Protein AF-A0A3D1SAK3-F1 (afdb_monomer_lite)

Sequence (79 aa):
MNEGEKKVVNKMMAIYCRANHKHVTGLCEECTVLKNYAMKRLENCPFGEKKPTCGSCTVHCYKNDMRLKIKEVMRFSGP

pLDDT: mean 84.89, std 8.39, range [54.09, 94.31]

Structure (mmCIF, N/CA/C/O backbone):
data_AF-A0A3D1SAK3-F1
#
_entry.id   AF-A0A3D1SAK3-F1
#
loop_
_atom_site.group_PDB
_atom_site.id
_atom_site.type_symbol
_atom_site.label_atom_id
_atom_site.label_alt_id
_atom_site.label_comp_id
_atom_site.label_asym_id
_atom_site.label_entity_id
_atom_site.label_seq_id
_atom_site.pdbx_PDB_ins_code
_atom_site.Cartn_x
_atom_site.Cartn_y
_atom_site.Cartn_z
_atom_site.occupancy
_atom_site.B_iso_or_equiv
_atom_site.auth_seq_id
_atom_site.auth_comp_id
_atom_site.auth_asym_id
_atom_site.auth_atom_id
_atom_site.pdbx_PDB_model_num
ATOM 1 N N . MET A 1 1 ? -2.429 5.503 11.717 1.00 60.53 1 MET A N 1
ATOM 2 C CA . MET A 1 1 ? -1.117 5.127 11.147 1.00 60.53 1 MET A CA 1
ATOM 3 C C . MET A 1 1 ? -0.204 6.300 11.399 1.00 60.53 1 MET A C 1
ATOM 5 O O . MET A 1 1 ? -0.521 7.382 10.907 1.00 60.53 1 MET A O 1
ATOM 9 N N . ASN A 1 2 ? 0.847 6.122 12.191 1.00 64.38 2 ASN A N 1
ATOM 10 C CA . ASN A 1 2 ? 1.759 7.226 12.499 1.00 64.38 2 ASN A CA 1
ATOM 11 C C . ASN A 1 2 ? 2.512 7.602 11.210 1.00 64.38 2 ASN A C 1
ATOM 13 O O . ASN A 1 2 ? 2.675 6.764 10.316 1.00 64.38 2 ASN A O 1
ATOM 17 N N . GLU A 1 3 ? 2.970 8.847 11.063 1.00 68.12 3 GLU A N 1
ATOM 18 C CA . GLU A 1 3 ? 3.660 9.290 9.836 1.00 68.12 3 GLU A CA 1
ATOM 19 C C . GLU A 1 3 ? 4.835 8.379 9.441 1.00 68.12 3 GLU A C 1
ATOM 21 O O . GLU A 1 3 ? 5.099 8.173 8.253 1.00 68.12 3 GLU A O 1
ATOM 26 N N . GLY A 1 4 ? 5.507 7.785 10.432 1.00 73.94 4 GLY A N 1
ATOM 27 C CA . GLY A 1 4 ? 6.584 6.817 10.230 1.00 73.94 4 GLY A CA 1
ATOM 28 C C . GLY A 1 4 ? 6.138 5.579 9.452 1.00 73.94 4 GLY A C 1
ATOM 29 O O . GLY A 1 4 ? 6.773 5.206 8.470 1.00 73.94 4 GLY A O 1
ATOM 30 N N . GLU A 1 5 ? 4.999 4.988 9.803 1.00 73.31 5 GLU A N 1
ATOM 31 C CA . GLU A 1 5 ? 4.461 3.815 9.109 1.00 73.31 5 GLU A CA 1
ATOM 32 C C . GLU A 1 5 ? 4.095 4.149 7.653 1.00 73.31 5 GLU A C 1
ATOM 34 O O . GLU A 1 5 ? 4.349 3.348 6.751 1.00 73.31 5 GLU A O 1
ATOM 39 N N . LYS A 1 6 ? 3.549 5.352 7.385 1.00 77.94 6 LYS A N 1
ATOM 40 C CA . LYS A 1 6 ? 3.215 5.785 6.008 1.00 77.94 6 LYS A CA 1
ATOM 41 C C . LYS A 1 6 ? 4.480 5.881 5.159 1.00 77.94 6 LYS A C 1
ATOM 43 O O . LYS A 1 6 ? 4.487 5.449 4.004 1.00 77.94 6 LYS A O 1
ATOM 48 N N . LYS A 1 7 ? 5.564 6.402 5.741 1.00 83.56 7 LYS A N 1
ATOM 49 C CA . LYS A 1 7 ? 6.883 6.470 5.098 1.00 83.56 7 LYS A CA 1
ATOM 50 C C . LYS A 1 7 ? 7.465 5.075 4.849 1.00 83.56 7 LYS A C 1
ATOM 52 O O . LYS A 1 7 ? 7.994 4.843 3.765 1.00 83.56 7 LYS A O 1
ATOM 57 N N . VAL A 1 8 ? 7.325 4.146 5.796 1.00 86.50 8 VAL A N 1
ATOM 58 C CA . VAL A 1 8 ? 7.800 2.758 5.651 1.00 86.50 8 VAL A CA 1
ATOM 59 C C . VAL A 1 8 ? 7.070 2.040 4.516 1.00 86.50 8 VAL A C 1
ATOM 61 O O . VAL A 1 8 ? 7.725 1.530 3.611 1.00 86.50 8 VAL A O 1
ATOM 64 N N . VAL A 1 9 ? 5.734 2.083 4.487 1.00 84.44 9 VAL A N 1
ATOM 65 C CA . VAL A 1 9 ? 4.943 1.451 3.412 1.00 84.44 9 VAL A CA 1
ATOM 66 C C . VAL A 1 9 ? 5.284 2.048 2.045 1.00 84.44 9 VAL A C 1
ATOM 68 O O . VAL A 1 9 ? 5.412 1.313 1.069 1.00 84.44 9 VAL A O 1
ATOM 71 N N . ASN A 1 10 ? 5.498 3.366 1.962 1.00 88.25 10 ASN A N 1
ATOM 72 C CA . ASN A 1 10 ? 5.938 4.007 0.720 1.00 88.25 10 ASN A CA 1
ATOM 73 C C . ASN A 1 10 ? 7.300 3.491 0.239 1.00 88.25 10 ASN A C 1
ATOM 75 O O . ASN A 1 10 ? 7.463 3.235 -0.953 1.00 88.25 10 ASN A O 1
ATOM 79 N N . LYS A 1 11 ? 8.268 3.323 1.147 1.00 89.81 11 LYS A N 1
ATOM 80 C CA . LYS A 1 11 ? 9.580 2.755 0.805 1.00 89.81 11 LYS A CA 1
ATOM 81 C C . LYS A 1 11 ? 9.456 1.299 0.357 1.00 89.81 11 LYS A C 1
ATOM 83 O O . LYS A 1 11 ? 10.022 0.944 -0.671 1.00 89.81 11 LYS A O 1
ATOM 88 N N . MET A 1 12 ? 8.668 0.496 1.072 1.00 91.31 12 MET A N 1
ATOM 89 C CA . MET A 1 12 ? 8.398 -0.899 0.709 1.00 91.31 12 MET A CA 1
ATOM 90 C C . MET A 1 12 ? 7.786 -1.006 -0.694 1.00 91.31 12 MET A C 1
ATOM 92 O O . MET A 1 12 ? 8.263 -1.768 -1.526 1.00 91.31 12 MET A O 1
ATOM 96 N N . MET A 1 13 ? 6.788 -0.174 -1.001 1.00 91.44 13 MET A N 1
ATOM 97 C CA . MET A 1 13 ? 6.174 -0.119 -2.332 1.00 91.44 13 MET A CA 1
ATOM 98 C C . MET A 1 13 ? 7.191 0.202 -3.432 1.00 91.44 13 MET A C 1
ATOM 100 O O . MET A 1 13 ? 7.147 -0.413 -4.495 1.00 91.44 13 MET A O 1
ATOM 104 N N . ALA A 1 14 ? 8.107 1.142 -3.186 1.00 92.00 14 ALA A N 1
ATOM 105 C CA . ALA A 1 14 ? 9.134 1.514 -4.156 1.00 92.00 14 ALA A CA 1
ATOM 106 C C . ALA A 1 14 ? 10.146 0.383 -4.396 1.00 92.00 14 ALA A C 1
ATOM 108 O O . ALA A 1 14 ? 10.492 0.115 -5.546 1.00 92.00 14 ALA A O 1
ATOM 109 N N . ILE A 1 15 ? 10.577 -0.308 -3.335 1.00 92.31 15 ILE A N 1
ATOM 110 C CA . ILE A 1 15 ? 11.489 -1.460 -3.433 1.00 92.31 15 ILE A CA 1
ATOM 111 C C . ILE A 1 15 ? 10.837 -2.580 -4.248 1.00 92.31 15 ILE A C 1
ATOM 113 O O . ILE A 1 15 ? 11.420 -3.043 -5.229 1.00 92.31 15 ILE A O 1
ATOM 117 N N . TYR A 1 16 ? 9.609 -2.963 -3.888 1.00 94.31 16 TYR A N 1
ATOM 118 C CA . TYR A 1 16 ? 8.846 -3.984 -4.603 1.00 94.31 16 TYR 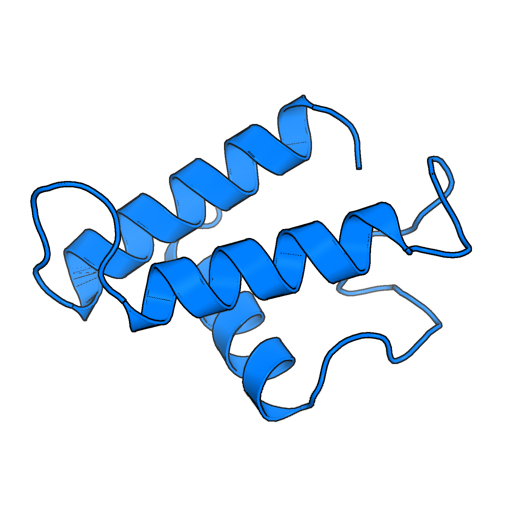A CA 1
ATOM 119 C C . TYR A 1 16 ? 8.650 -3.624 -6.079 1.00 94.31 16 TYR A C 1
ATOM 121 O O . TYR A 1 16 ? 8.959 -4.421 -6.961 1.00 94.31 16 TYR A O 1
ATOM 129 N N . CYS A 1 17 ? 8.194 -2.401 -6.364 1.00 94.12 17 CYS A N 1
ATOM 130 C CA . CYS A 1 17 ? 7.934 -1.952 -7.731 1.00 94.12 17 CYS A CA 1
ATOM 131 C C . CYS A 1 17 ? 9.201 -1.984 -8.596 1.00 94.12 17 CYS A C 1
ATOM 133 O O . CYS A 1 17 ? 9.162 -2.405 -9.754 1.00 94.12 17 CYS A O 1
ATOM 135 N N . ARG A 1 18 ? 10.338 -1.560 -8.037 1.00 92.81 18 ARG A N 1
ATOM 136 C CA . ARG A 1 18 ? 11.610 -1.564 -8.759 1.00 92.81 18 ARG A CA 1
ATOM 137 C C . ARG A 1 18 ? 12.092 -2.980 -9.058 1.00 92.81 18 ARG A C 1
ATOM 139 O O . ARG A 1 18 ? 12.585 -3.219 -10.157 1.00 92.81 18 ARG A O 1
ATOM 146 N N . ALA A 1 19 ? 11.951 -3.902 -8.110 1.00 92.31 19 ALA A N 1
ATOM 147 C CA . ALA A 1 19 ? 12.417 -5.275 -8.271 1.00 92.31 19 ALA A CA 1
ATOM 148 C C . ALA A 1 19 ? 11.498 -6.115 -9.173 1.00 92.31 19 ALA A C 1
ATOM 150 O O . ALA A 1 19 ? 11.978 -6.750 -10.110 1.00 92.31 19 ALA A O 1
ATOM 151 N N . ASN A 1 20 ? 10.185 -6.080 -8.932 1.00 93.06 20 ASN A N 1
ATOM 152 C CA . ASN A 1 20 ? 9.235 -6.958 -9.616 1.00 93.06 20 ASN A CA 1
ATOM 153 C C . ASN A 1 20 ? 8.746 -6.382 -10.945 1.00 93.06 20 ASN A C 1
ATOM 155 O O . ASN A 1 20 ? 8.565 -7.124 -11.906 1.00 93.06 20 ASN A O 1
ATOM 159 N N . HIS A 1 21 ? 8.555 -5.063 -11.027 1.00 91.69 21 HIS A N 1
ATOM 160 C CA . HIS A 1 21 ? 8.017 -4.413 -12.228 1.00 91.69 21 HIS A CA 1
ATOM 161 C C . HIS A 1 21 ? 9.091 -3.696 -13.050 1.00 91.69 21 HIS A C 1
ATOM 163 O O . HIS A 1 21 ? 8.774 -3.083 -14.068 1.00 91.69 21 HIS A O 1
ATOM 169 N N . LYS A 1 22 ? 10.363 -3.758 -12.621 1.00 89.50 22 LYS A N 1
ATOM 170 C CA . LYS A 1 22 ? 11.517 -3.129 -13.290 1.00 89.50 22 LYS A CA 1
ATOM 171 C C . LYS A 1 22 ? 11.325 -1.628 -13.549 1.00 89.50 22 LYS A C 1
ATOM 173 O O . LYS A 1 22 ? 11.934 -1.059 -14.452 1.00 89.50 22 LYS A O 1
ATOM 178 N N . HIS A 1 23 ? 10.485 -0.974 -12.745 1.00 88.50 23 HIS A N 1
ATOM 179 C CA . HIS A 1 23 ? 10.196 0.447 -12.873 1.00 88.50 23 HIS A CA 1
ATOM 180 C C . HIS A 1 23 ? 11.181 1.249 -12.019 1.00 88.50 23 HIS A C 1
ATOM 182 O O . HIS A 1 23 ? 11.224 1.098 -10.799 1.00 88.50 23 HIS A O 1
ATOM 188 N N . VA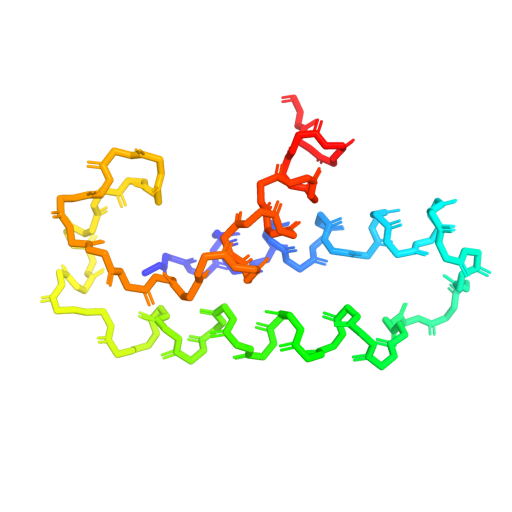L A 1 24 ? 12.017 2.063 -12.663 1.00 76.62 24 VAL A N 1
ATOM 189 C CA . VAL A 1 24 ? 13.172 2.702 -12.005 1.00 76.62 24 VAL A CA 1
ATOM 190 C C . VAL A 1 24 ? 12.814 4.059 -11.390 1.00 76.62 24 VAL A C 1
ATOM 192 O O . VAL A 1 24 ? 13.404 4.452 -10.384 1.00 76.62 24 VAL A O 1
ATOM 195 N N . THR A 1 25 ? 11.833 4.765 -11.955 1.00 84.75 25 THR A N 1
ATOM 196 C CA . THR A 1 25 ? 11.467 6.134 -11.568 1.00 84.75 25 THR A CA 1
ATOM 197 C C . THR A 1 25 ? 10.062 6.189 -10.982 1.00 84.75 25 THR A C 1
ATOM 199 O O . THR A 1 25 ? 9.081 6.164 -11.712 1.00 84.75 25 THR A O 1
ATOM 202 N N . GLY A 1 26 ? 9.949 6.316 -9.660 1.00 86.38 26 GLY A N 1
ATOM 203 C CA . GLY A 1 26 ? 8.646 6.371 -8.994 1.00 86.38 26 GLY A CA 1
ATOM 204 C C . GLY A 1 26 ? 7.968 5.001 -8.886 1.00 86.38 26 GLY A C 1
ATOM 205 O O . GLY A 1 26 ? 8.633 3.969 -8.840 1.00 86.38 26 GLY A O 1
ATOM 206 N N . LEU A 1 27 ? 6.638 5.000 -8.780 1.00 92.06 27 LEU A N 1
ATOM 207 C CA . LEU A 1 27 ? 5.820 3.786 -8.739 1.00 92.06 27 LEU A CA 1
ATOM 208 C C . LEU A 1 27 ? 5.108 3.615 -10.079 1.00 92.06 27 LEU A C 1
ATOM 210 O O . LEU A 1 27 ? 4.580 4.586 -10.616 1.00 92.06 27 LEU A O 1
ATOM 214 N N . CYS A 1 28 ? 5.016 2.378 -10.569 1.00 93.88 28 CYS A N 1
ATOM 215 C CA . CYS A 1 28 ? 4.136 2.077 -11.692 1.00 93.88 28 CYS A CA 1
ATOM 216 C C . CYS A 1 28 ? 2.665 2.311 -11.305 1.00 93.88 28 CYS A C 1
ATOM 218 O O . CYS A 1 28 ? 2.327 2.477 -10.126 1.00 93.88 28 CYS A O 1
ATOM 220 N N . GLU A 1 29 ? 1.777 2.293 -12.296 1.00 92.81 29 GLU A N 1
ATOM 221 C CA . GLU A 1 29 ? 0.343 2.501 -12.085 1.00 92.81 29 GLU A CA 1
ATOM 222 C C . GLU A 1 29 ? -0.236 1.520 -11.057 1.00 92.81 29 GLU A C 1
ATOM 224 O O . GLU A 1 29 ? -0.886 1.937 -10.101 1.00 92.81 29 GLU A O 1
ATOM 229 N N . GLU A 1 30 ? 0.091 0.231 -11.163 1.00 91.50 30 GLU A N 1
ATOM 230 C CA . GLU A 1 30 ? -0.398 -0.788 -10.234 1.00 91.50 30 GLU A CA 1
ATOM 231 C C . GLU A 1 30 ? 0.035 -0.524 -8.784 1.00 91.50 30 GLU A C 1
ATOM 233 O O . GLU A 1 30 ? -0.784 -0.550 -7.859 1.00 91.50 30 GLU A O 1
ATOM 238 N N . CYS A 1 31 ? 1.319 -0.235 -8.569 1.00 93.44 31 CYS A N 1
ATOM 239 C CA . CYS A 1 31 ? 1.833 0.063 -7.236 1.00 93.44 31 CYS A CA 1
ATOM 240 C C . CYS A 1 31 ? 1.275 1.388 -6.699 1.00 93.44 31 CYS A C 1
ATOM 242 O O . CYS A 1 31 ? 1.035 1.511 -5.497 1.00 93.44 31 CYS A O 1
ATOM 244 N N . THR A 1 32 ? 1.011 2.359 -7.575 1.00 93.38 32 THR A N 1
ATOM 245 C CA . THR A 1 32 ? 0.359 3.625 -7.217 1.00 93.38 32 THR A CA 1
ATOM 246 C C . THR A 1 32 ? -1.084 3.398 -6.776 1.00 93.38 32 THR A C 1
ATOM 248 O O . THR A 1 32 ? -1.494 3.916 -5.734 1.00 93.38 32 THR A O 1
ATOM 251 N N . VAL A 1 33 ? -1.841 2.571 -7.500 1.00 94.06 33 VAL A N 1
ATOM 252 C CA . VAL A 1 33 ? -3.209 2.185 -7.130 1.00 94.06 33 VAL A CA 1
ATOM 253 C C . VAL A 1 33 ? -3.218 1.476 -5.777 1.00 94.06 33 VAL A C 1
ATOM 255 O O . VAL A 1 33 ? -4.014 1.839 -4.907 1.00 94.06 33 VAL A O 1
ATOM 258 N N . LEU A 1 34 ? -2.308 0.522 -5.554 1.00 93.00 34 LEU A N 1
ATOM 259 C CA . LEU A 1 34 ? -2.215 -0.194 -4.280 1.00 93.00 34 LEU A CA 1
ATOM 260 C C . LEU A 1 34 ? -1.857 0.743 -3.119 1.00 93.00 34 LEU A C 1
ATOM 262 O O . LEU A 1 34 ? -2.491 0.682 -2.063 1.00 93.00 34 LEU A O 1
ATOM 266 N N . LYS A 1 35 ? -0.886 1.642 -3.319 1.00 92.12 35 LYS A 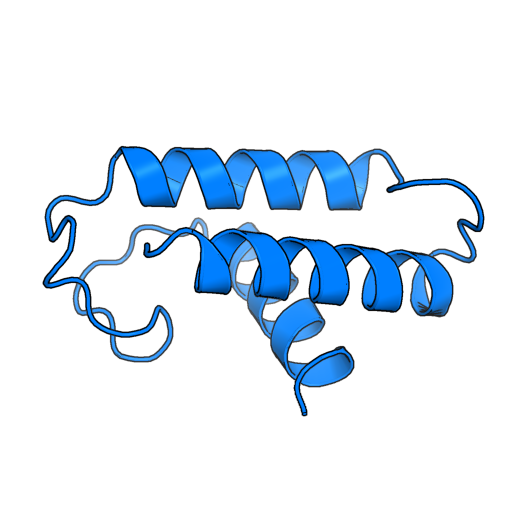N 1
ATOM 267 C CA . LYS A 1 35 ? -0.506 2.665 -2.337 1.00 92.12 35 LYS A CA 1
ATOM 268 C C . LYS A 1 35 ? -1.695 3.554 -1.982 1.00 92.12 35 LYS A C 1
ATOM 270 O O . LYS A 1 35 ? -1.994 3.729 -0.802 1.00 92.12 35 LYS A O 1
ATOM 275 N N . ASN A 1 36 ? -2.377 4.106 -2.982 1.00 92.12 36 ASN A N 1
ATOM 276 C CA . ASN A 1 36 ? -3.508 5.009 -2.769 1.00 92.12 36 ASN A CA 1
ATOM 277 C C . ASN A 1 36 ? -4.667 4.287 -2.074 1.00 92.12 36 ASN A C 1
ATOM 279 O O . ASN A 1 36 ? -5.268 4.828 -1.144 1.00 92.12 36 ASN A O 1
ATOM 283 N N . TYR A 1 37 ? -4.932 3.037 -2.464 1.00 91.19 37 TYR A N 1
ATOM 284 C CA . TYR A 1 37 ? -5.902 2.185 -1.789 1.00 91.19 37 TYR A CA 1
ATOM 285 C C . TYR A 1 37 ? -5.541 1.998 -0.314 1.00 91.19 37 TYR A C 1
ATOM 287 O O . TYR A 1 37 ? -6.379 2.229 0.561 1.00 91.19 37 TYR A O 1
ATOM 295 N N . ALA A 1 38 ? -4.288 1.637 -0.027 1.00 88.00 38 ALA A N 1
ATOM 296 C CA . ALA A 1 38 ? -3.818 1.448 1.333 1.00 88.00 38 ALA A CA 1
ATOM 297 C C . ALA A 1 38 ? -3.993 2.724 2.167 1.00 88.00 38 ALA A C 1
ATOM 299 O O . ALA A 1 38 ? -4.616 2.666 3.227 1.00 88.00 38 ALA A O 1
ATOM 300 N N . MET A 1 39 ? -3.538 3.877 1.666 1.00 86.88 39 MET A N 1
ATOM 301 C CA . MET A 1 39 ? -3.665 5.171 2.352 1.00 86.88 39 MET A CA 1
ATOM 302 C C . MET A 1 39 ? -5.125 5.520 2.656 1.00 86.88 39 MET A C 1
ATOM 304 O O . MET A 1 39 ? -5.452 5.814 3.805 1.00 86.88 39 MET A O 1
ATOM 308 N N . LYS A 1 40 ? -6.028 5.354 1.683 1.00 88.50 40 LYS A N 1
ATOM 309 C CA . LYS A 1 40 ? -7.458 5.622 1.879 1.00 88.50 40 LYS A CA 1
ATOM 310 C C . LYS A 1 40 ? -8.084 4.727 2.953 1.00 88.50 40 LYS A C 1
ATOM 312 O O . LYS A 1 40 ? -8.906 5.196 3.741 1.00 88.50 40 LYS A O 1
ATOM 317 N N . ARG A 1 41 ? -7.723 3.438 3.024 1.00 87.00 41 ARG A N 1
ATOM 318 C CA . ARG A 1 41 ? -8.238 2.536 4.080 1.00 87.00 41 ARG A CA 1
ATOM 319 C C . ARG A 1 41 ? -7.674 2.873 5.458 1.00 87.00 41 ARG A C 1
ATOM 321 O O . ARG A 1 41 ? -8.336 2.617 6.456 1.00 87.00 41 ARG A O 1
ATOM 328 N N . LEU A 1 42 ? -6.472 3.437 5.513 1.00 79.56 42 LEU A N 1
ATOM 329 C CA . LEU A 1 42 ? -5.834 3.860 6.756 1.00 79.56 42 LEU A CA 1
ATOM 330 C C . LEU A 1 42 ? -6.437 5.146 7.311 1.00 79.56 42 LEU A C 1
ATOM 332 O O . LEU A 1 42 ? -6.623 5.240 8.519 1.00 79.56 42 LEU A O 1
ATOM 336 N N . GLU A 1 43 ? -6.745 6.104 6.441 1.00 83.44 43 GLU A N 1
ATOM 337 C CA . GLU A 1 43 ? -7.407 7.362 6.809 1.00 83.44 43 GLU A CA 1
ATOM 338 C C . GLU A 1 43 ? -8.824 7.126 7.329 1.00 83.44 43 GLU A C 1
ATOM 340 O O . GLU A 1 43 ? -9.229 7.736 8.307 1.00 83.44 43 GLU A O 1
ATOM 345 N N . ASN A 1 44 ? -9.540 6.167 6.740 1.00 84.62 44 ASN A N 1
ATOM 346 C CA . ASN A 1 44 ? -10.894 5.795 7.155 1.00 84.62 44 ASN A CA 1
ATOM 347 C C . ASN A 1 44 ? -10.917 4.645 8.182 1.00 84.62 44 ASN A C 1
ATOM 349 O O . ASN A 1 44 ? -11.912 3.929 8.294 1.00 84.62 44 ASN A O 1
ATOM 353 N N . CYS A 1 45 ? -9.807 4.391 8.881 1.00 83.25 45 CYS A N 1
ATOM 354 C CA . CYS A 1 45 ? -9.728 3.287 9.831 1.00 83.25 45 CYS A CA 1
ATOM 355 C C . CYS A 1 45 ? -10.525 3.618 11.106 1.00 83.25 45 CYS A C 1
ATOM 357 O O . CYS A 1 45 ? -10.167 4.579 11.788 1.00 83.25 45 CYS A O 1
ATOM 359 N N . PRO A 1 46 ? -11.519 2.799 11.507 1.00 82.44 46 PRO A N 1
ATOM 360 C CA . PRO A 1 46 ? -12.342 3.077 12.691 1.00 82.44 46 PRO A CA 1
ATOM 361 C C . PRO A 1 46 ? -11.538 3.041 13.998 1.00 82.44 46 PRO A C 1
ATOM 363 O O . PRO A 1 46 ? -11.929 3.645 14.987 1.00 82.44 46 PRO A O 1
ATOM 366 N N . PHE A 1 47 ? -10.391 2.356 14.001 1.00 82.44 47 PHE A N 1
ATOM 367 C CA . PHE A 1 47 ? -9.502 2.280 15.159 1.00 82.44 47 PHE A CA 1
ATOM 368 C C . PHE A 1 47 ? -8.542 3.474 15.291 1.00 82.44 47 PHE A C 1
ATOM 370 O O . PHE A 1 47 ? -7.880 3.603 16.320 1.00 82.44 47 PHE A O 1
ATOM 377 N N . GLY A 1 48 ? -8.425 4.321 14.259 1.00 78.44 48 GLY A N 1
ATOM 378 C CA . GLY A 1 48 ? -7.559 5.504 14.271 1.00 78.44 48 GLY A CA 1
ATOM 379 C C . GLY A 1 48 ? -6.106 5.202 14.664 1.00 78.44 48 GLY A C 1
ATOM 380 O O . GLY A 1 48 ? -5.416 4.417 14.005 1.00 78.44 48 G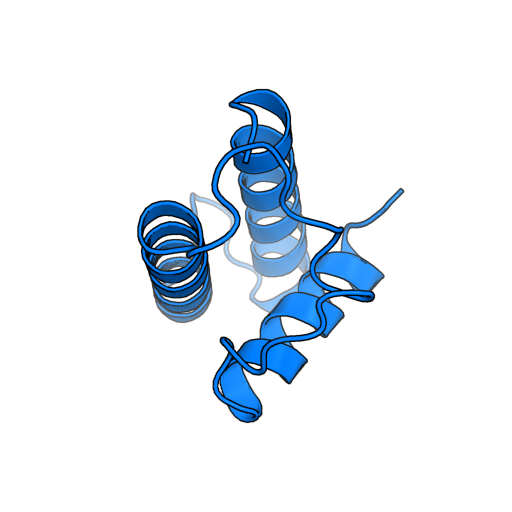LY A O 1
ATOM 381 N N . GLU A 1 49 ? -5.640 5.847 15.734 1.00 74.69 49 GLU A N 1
ATOM 382 C CA . GLU A 1 49 ? -4.294 5.677 16.305 1.00 74.69 49 GLU A CA 1
ATOM 383 C C . GLU A 1 49 ? -4.144 4.407 17.152 1.00 74.69 49 GLU A C 1
ATOM 385 O O . GLU A 1 49 ? -3.059 3.841 17.211 1.00 74.69 49 GLU A O 1
ATOM 390 N N . LYS A 1 50 ? -5.236 3.890 17.730 1.00 75.44 50 LYS A N 1
ATOM 391 C CA . LYS A 1 50 ? -5.253 2.626 18.498 1.00 75.44 50 LYS A CA 1
ATOM 392 C C . LYS A 1 50 ? -5.353 1.389 17.601 1.00 75.44 50 LYS A C 1
ATOM 394 O O . LYS A 1 50 ? -5.679 0.293 18.052 1.00 75.44 50 LYS A O 1
ATOM 399 N N . LYS A 1 51 ? -5.124 1.570 16.303 1.00 73.81 51 LYS A N 1
ATOM 400 C CA . LYS A 1 51 ? -5.190 0.520 15.297 1.00 73.81 51 LYS A CA 1
ATOM 401 C C . LYS A 1 51 ? -4.131 -0.567 15.587 1.00 73.81 51 LYS A C 1
ATOM 403 O O . LYS A 1 51 ? -2.952 -0.235 15.686 1.00 73.81 51 LYS A O 1
ATOM 408 N N . PRO A 1 52 ? -4.504 -1.861 15.598 1.00 76.50 52 PRO A N 1
ATOM 409 C CA . PRO A 1 52 ? -3.532 -2.952 15.559 1.00 76.50 52 PRO A CA 1
ATOM 410 C C . PRO A 1 52 ? -2.849 -3.032 14.183 1.00 76.50 52 PRO A C 1
ATOM 412 O O . PRO A 1 52 ? -3.332 -2.486 13.186 1.00 76.50 52 PRO A O 1
ATOM 415 N N . THR A 1 53 ? -1.739 -3.761 14.075 1.00 76.19 53 THR A N 1
ATOM 416 C CA . THR A 1 53 ? -1.107 -3.984 12.766 1.00 76.19 53 THR A CA 1
ATOM 417 C C . THR A 1 53 ? -2.099 -4.644 11.797 1.00 76.19 53 THR A C 1
ATOM 419 O O . THR A 1 53 ? -3.006 -5.373 12.195 1.00 76.19 53 THR A O 1
ATOM 422 N N . CYS A 1 54 ? -1.966 -4.398 10.487 1.00 72.38 54 CYS A N 1
ATOM 423 C CA . CYS A 1 54 ? -2.919 -4.935 9.500 1.00 72.38 54 CYS A CA 1
ATOM 424 C C . CYS A 1 54 ? -3.017 -6.476 9.526 1.00 72.38 54 CYS A C 1
ATOM 426 O O . CYS A 1 54 ? -4.023 -7.030 9.085 1.00 72.38 54 CYS A O 1
ATOM 428 N N . GLY A 1 55 ? -1.977 -7.162 10.014 1.00 71.94 55 GLY A N 1
ATOM 429 C CA . GLY A 1 55 ? -1.954 -8.614 10.181 1.00 71.94 55 GLY A CA 1
ATOM 430 C C . GLY A 1 55 ? -2.854 -9.114 11.313 1.00 71.94 55 GLY A C 1
ATOM 431 O O . GLY A 1 55 ? -3.520 -10.127 11.126 1.00 71.94 55 GLY A O 1
ATOM 432 N N . SER A 1 56 ? -2.922 -8.383 12.430 1.00 75.31 56 SER A N 1
ATOM 433 C CA . SER A 1 56 ? -3.736 -8.710 13.613 1.00 75.31 56 SER A CA 1
ATOM 434 C C . SER A 1 56 ? -5.046 -7.920 13.695 1.00 75.31 56 SER A C 1
ATOM 436 O O . SER A 1 56 ? -5.751 -7.965 14.701 1.00 75.31 56 SER A O 1
ATOM 438 N N . CYS A 1 57 ? -5.386 -7.179 12.640 1.00 80.12 57 CYS A N 1
ATOM 439 C CA . CYS A 1 57 ? -6.594 -6.373 12.602 1.00 80.12 57 CYS A CA 1
ATOM 440 C C . CYS A 1 57 ? -7.850 -7.249 12.627 1.00 80.12 57 CYS A C 1
ATOM 442 O O . CYS A 1 57 ? -7.999 -8.159 11.812 1.00 80.12 57 CYS A O 1
ATOM 444 N N . THR A 1 58 ? -8.775 -6.931 13.532 1.00 78.50 58 THR A N 1
ATOM 445 C CA . THR A 1 58 ? -10.036 -7.664 13.713 1.00 78.50 58 THR A CA 1
ATOM 446 C C . THR A 1 58 ? -11.084 -7.320 12.655 1.00 78.50 58 THR A C 1
ATOM 448 O O . THR A 1 58 ? -12.041 -8.069 12.482 1.00 78.50 58 THR A O 1
ATOM 451 N N . VAL A 1 59 ? -10.907 -6.218 11.910 1.00 81.81 59 VAL A N 1
ATOM 452 C CA . VAL A 1 59 ? -11.817 -5.826 10.823 1.00 81.81 59 VAL A CA 1
ATOM 453 C C . VAL A 1 59 ? -11.236 -6.153 9.456 1.00 81.81 59 VAL A C 1
ATOM 455 O O . VAL A 1 59 ? -10.088 -5.835 9.129 1.00 81.81 59 VAL A O 1
ATOM 458 N N . HIS A 1 60 ? -12.082 -6.723 8.604 1.00 78.75 60 HIS A N 1
ATOM 459 C CA . HIS A 1 60 ? -11.766 -6.984 7.208 1.00 78.75 60 HIS A CA 1
ATOM 460 C C . HIS A 1 60 ? -11.925 -5.707 6.374 1.00 78.75 60 HIS A C 1
ATOM 462 O O . HIS A 1 60 ? -12.930 -5.482 5.702 1.00 78.75 60 HIS A O 1
ATOM 468 N N . CYS A 1 61 ? -10.919 -4.832 6.430 1.00 81.88 61 CYS A N 1
ATOM 469 C CA . CYS A 1 61 ? -10.934 -3.596 5.655 1.00 81.88 61 CYS A CA 1
ATOM 470 C C . CYS A 1 61 ? -10.302 -3.745 4.261 1.00 81.88 61 CYS A C 1
ATOM 472 O O . CYS A 1 61 ? -10.637 -2.974 3.378 1.00 81.88 61 CYS A O 1
ATOM 474 N N . TYR A 1 62 ? -9.438 -4.710 3.970 1.00 86.31 62 TYR A N 1
ATOM 475 C CA . TYR A 1 62 ? -8.910 -4.846 2.601 1.00 86.31 62 TYR A CA 1
ATOM 476 C C . TYR A 1 62 ? -9.801 -5.763 1.760 1.00 86.31 62 TYR A C 1
ATOM 478 O O . TYR A 1 62 ? -10.232 -6.809 2.243 1.00 86.31 62 TYR A O 1
ATOM 486 N N . LYS A 1 63 ? -10.023 -5.400 0.487 1.00 89.06 63 LYS A N 1
ATOM 487 C CA . LYS A 1 63 ? -10.466 -6.363 -0.535 1.00 89.06 63 LYS A CA 1
ATOM 488 C C . LYS A 1 63 ? -9.446 -7.501 -0.606 1.00 89.06 63 LYS A C 1
ATOM 490 O O . LYS A 1 63 ? -8.257 -7.250 -0.413 1.00 89.06 63 LYS A O 1
ATOM 495 N N . ASN A 1 64 ? -9.896 -8.726 -0.864 1.00 88.81 64 ASN A N 1
ATOM 496 C CA . ASN A 1 64 ? -9.042 -9.919 -0.801 1.00 88.81 64 ASN A CA 1
ATOM 497 C C . ASN A 1 64 ? -7.802 -9.789 -1.697 1.00 88.81 64 ASN A C 1
ATOM 499 O O . ASN A 1 64 ? -6.675 -9.928 -1.232 1.00 88.81 64 ASN A O 1
ATOM 503 N N . ASP A 1 65 ? -8.015 -9.406 -2.942 1.00 89.56 65 ASP A N 1
ATOM 504 C CA . ASP A 1 65 ? -7.025 -9.116 -3.974 1.00 89.56 65 ASP A CA 1
ATOM 505 C C . ASP A 1 65 ? -6.030 -8.024 -3.534 1.00 89.56 65 ASP A C 1
ATOM 507 O O . ASP A 1 65 ? -4.819 -8.244 -3.552 1.00 89.56 65 ASP A O 1
ATOM 511 N N . MET A 1 66 ? -6.505 -6.893 -3.003 1.00 91.06 66 MET A N 1
ATOM 512 C CA . MET A 1 66 ? -5.621 -5.847 -2.457 1.00 91.06 66 MET A CA 1
ATOM 513 C C . MET A 1 66 ? -4.846 -6.310 -1.215 1.00 91.06 66 MET A C 1
ATOM 515 O O . MET A 1 66 ? -3.706 -5.894 -0.997 1.00 91.06 66 MET A O 1
ATOM 519 N N . ARG A 1 67 ? -5.450 -7.170 -0.384 1.00 89.00 67 ARG A N 1
ATOM 520 C CA . ARG A 1 67 ? -4.811 -7.740 0.811 1.00 89.00 67 ARG A CA 1
ATOM 521 C C . ARG A 1 67 ? -3.657 -8.661 0.433 1.00 89.00 67 ARG A C 1
ATOM 523 O O . ARG A 1 67 ? -2.639 -8.655 1.120 1.00 89.00 67 ARG A O 1
ATOM 530 N N . LEU A 1 68 ? -3.815 -9.452 -0.624 1.00 90.38 68 LEU A N 1
ATOM 531 C CA . LEU A 1 68 ? -2.758 -10.327 -1.125 1.00 90.38 68 LEU A CA 1
ATOM 532 C C . LEU A 1 68 ? -1.586 -9.498 -1.653 1.00 90.38 68 LEU A C 1
ATOM 534 O O . LEU A 1 68 ? -0.463 -9.697 -1.194 1.00 90.38 68 LEU A O 1
ATOM 538 N N . LYS A 1 69 ? -1.864 -8.487 -2.485 1.00 91.75 69 LYS A N 1
ATOM 539 C CA . LYS A 1 69 ? -0.826 -7.598 -3.030 1.00 91.75 69 LYS A CA 1
ATOM 540 C C . LYS A 1 69 ? -0.032 -6.878 -1.940 1.00 91.75 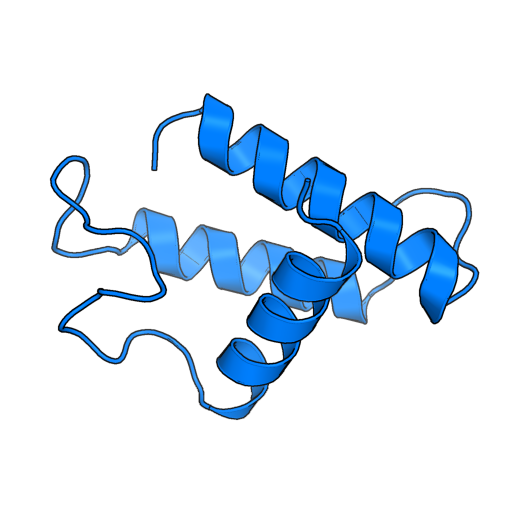69 LYS A C 1
ATOM 542 O O . LYS A 1 69 ? 1.194 -6.880 -1.962 1.00 91.75 69 LYS A O 1
ATOM 547 N N . ILE A 1 70 ? -0.703 -6.289 -0.942 1.00 88.81 70 ILE A N 1
ATOM 548 C CA . ILE A 1 70 ? 0.019 -5.571 0.122 1.00 88.81 70 ILE A CA 1
ATOM 549 C C . ILE A 1 70 ? 0.832 -6.522 1.008 1.00 88.81 70 ILE A C 1
ATOM 551 O O . ILE A 1 70 ? 1.917 -6.157 1.452 1.00 88.81 70 ILE A O 1
ATOM 555 N N . LYS A 1 71 ? 0.346 -7.750 1.242 1.00 88.50 71 LYS A N 1
ATOM 556 C CA . LYS A 1 71 ? 1.110 -8.780 1.958 1.00 88.50 71 LYS A CA 1
ATOM 557 C C . LYS A 1 71 ? 2.358 -9.186 1.189 1.00 88.50 71 LYS A C 1
ATOM 559 O O . LYS A 1 71 ? 3.396 -9.382 1.808 1.00 88.50 71 LYS A O 1
ATOM 564 N N . GLU A 1 72 ? 2.262 -9.307 -0.128 1.00 91.75 72 GLU A N 1
ATOM 565 C CA . GLU A 1 72 ? 3.403 -9.625 -0.980 1.00 91.75 72 GLU A CA 1
ATOM 566 C C . GLU A 1 72 ? 4.468 -8.528 -0.911 1.00 91.75 72 GLU A C 1
ATOM 568 O O . GLU A 1 72 ? 5.626 -8.819 -0.624 1.00 91.75 72 GLU A O 1
ATOM 573 N N . VAL A 1 73 ? 4.058 -7.263 -1.039 1.00 91.81 73 VAL A N 1
ATOM 574 C CA . VAL A 1 73 ? 4.942 -6.096 -0.880 1.00 91.81 73 VAL A CA 1
ATOM 575 C C . VAL A 1 73 ? 5.606 -6.092 0.497 1.00 91.81 73 VAL A C 1
ATOM 577 O O . VAL A 1 73 ? 6.819 -5.934 0.594 1.00 91.81 73 VAL A O 1
ATOM 580 N N . MET A 1 74 ? 4.830 -6.294 1.569 1.00 87.75 74 MET A N 1
ATOM 581 C CA . MET A 1 74 ? 5.359 -6.353 2.937 1.00 87.75 74 MET A CA 1
ATOM 582 C C . MET A 1 74 ? 6.335 -7.518 3.131 1.00 87.75 74 MET A C 1
ATOM 584 O O . MET A 1 74 ? 7.348 -7.341 3.793 1.00 87.75 74 MET A O 1
ATOM 588 N N . ARG A 1 75 ? 6.054 -8.694 2.559 1.00 89.44 75 ARG A N 1
ATOM 589 C CA . ARG A 1 75 ? 6.927 -9.874 2.650 1.00 89.44 75 ARG A CA 1
ATOM 590 C C . ARG A 1 75 ? 8.215 -9.701 1.850 1.00 89.44 75 ARG A C 1
ATOM 592 O O . ARG A 1 75 ? 9.252 -10.193 2.270 1.00 89.44 75 ARG A O 1
ATOM 599 N N . PHE A 1 76 ? 8.138 -9.044 0.698 1.00 91.75 76 PHE A N 1
ATOM 600 C CA . PHE A 1 76 ? 9.276 -8.840 -0.191 1.00 91.75 76 PHE A CA 1
ATOM 601 C C . PHE A 1 76 ? 10.193 -7.707 0.284 1.00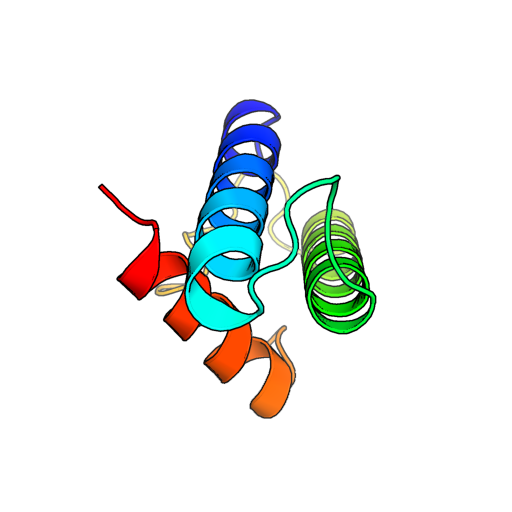 91.75 76 PHE A C 1
ATOM 603 O O . PHE A 1 76 ? 11.407 -7.796 0.157 1.00 91.75 76 PHE A O 1
ATOM 610 N N . SER A 1 77 ? 9.611 -6.614 0.784 1.00 87.38 77 SER A N 1
ATOM 611 C CA . SER A 1 77 ? 10.336 -5.385 1.141 1.00 87.38 77 SER A CA 1
ATOM 612 C C . SER A 1 77 ? 10.431 -5.125 2.641 1.00 87.38 77 SER A C 1
ATOM 614 O O . SER A 1 77 ? 10.933 -4.073 3.043 1.00 87.38 77 SER A O 1
ATOM 616 N N . GLY A 1 78 ? 9.889 -6.019 3.463 1.00 75.56 78 GLY A N 1
ATOM 617 C CA . GLY A 1 78 ? 10.050 -5.956 4.908 1.00 75.56 78 GLY A CA 1
ATOM 618 C C . GLY A 1 78 ? 11.497 -6.236 5.321 1.00 75.56 78 GLY A C 1
ATOM 619 O O . GLY A 1 78 ? 12.171 -6.999 4.630 1.00 75.56 78 GLY A O 1
ATOM 620 N N . PRO A 1 79 ? 11.989 -5.601 6.398 1.00 54.09 79 PRO A N 1
ATOM 621 C CA . PRO A 1 79 ? 13.196 -6.049 7.084 1.00 54.09 79 PRO A CA 1
ATOM 622 C C . PRO A 1 79 ? 12.992 -7.410 7.765 1.00 54.09 79 PRO A C 1
ATOM 624 O O . PRO A 1 79 ? 11.828 -7.737 8.107 1.00 54.09 79 PRO A O 1
#

Radius of gyration: 12.37 Å; chains: 1; bounding box: 26×20×32 Å

Secondary structure (DSSP, 8-state):
--HHHHHHHHHHHHHHHHHHS---SS--HHHHHHHHHHHHHHHT-TTGGGPPPTTT-SS--S-HHHHHHHHHHHHHH--

Foldseek 3Di:
DPVVVLVLLLQLLQVCQCVPVVDDPHHDPVSVVLSVLVVVLQVVPPCNPVADDPVPGPDPSDDPVSVVVSVVSCVVRPD